Protein AF-A0A5K1CV85-F1 (afdb_monomer_lite)

Foldseek 3Di:
DPPPVVPDDPVVVQQVPQQVDPPVHVVSDGDDDPPCPPPVNVPPDPCCVVVVPDPPPPDDD

Radius of gyration: 19.32 Å; chains: 1; bounding box: 33×39×46 Å

Structure (mmCIF, N/CA/C/O backbone):
data_AF-A0A5K1CV85-F1
#
_entry.id   AF-A0A5K1CV85-F1
#
loop_
_atom_site.group_PDB
_atom_site.id
_atom_site.type_symbol
_atom_site.label_atom_id
_atom_site.label_alt_id
_atom_site.label_comp_id
_atom_site.label_asym_id
_atom_site.label_entity_id
_atom_site.label_seq_id
_atom_site.pdbx_PDB_ins_code
_atom_site.Cartn_x
_atom_site.Cartn_y
_atom_site.Cartn_z
_atom_site.occupancy
_atom_site.B_iso_or_equiv
_atom_site.auth_seq_id
_atom_site.auth_comp_id
_atom_site.auth_asym_id
_atom_site.auth_atom_id
_atom_site.pdbx_PDB_model_num
ATOM 1 N N . ILE A 1 1 ? -11.109 2.367 13.967 1.00 88.06 1 ILE A N 1
ATOM 2 C CA . ILE A 1 1 ? -11.952 3.427 13.353 1.00 88.06 1 ILE A CA 1
ATOM 3 C C . ILE A 1 1 ? -12.716 2.786 12.196 1.00 88.06 1 ILE A C 1
ATOM 5 O O . ILE A 1 1 ? -12.054 2.124 11.401 1.00 88.06 1 ILE A O 1
ATOM 9 N N . PRO A 1 2 ? -14.056 2.895 12.119 1.00 90.50 2 PRO A N 1
ATOM 10 C CA . PRO A 1 2 ? -14.847 2.249 11.064 1.00 90.50 2 PRO A CA 1
ATOM 11 C C . PRO A 1 2 ? -14.437 2.695 9.651 1.00 90.50 2 PRO A C 1
ATOM 13 O O . PRO A 1 2 ? -14.075 3.856 9.468 1.00 90.50 2 PRO A O 1
ATOM 16 N N . LYS A 1 3 ? -14.518 1.789 8.666 1.00 92.25 3 LYS A N 1
ATOM 17 C CA . LYS A 1 3 ? -14.300 2.006 7.216 1.00 92.25 3 LYS A CA 1
ATOM 18 C C . LYS A 1 3 ? -12.909 2.463 6.757 1.00 92.25 3 LYS A C 1
ATOM 20 O O . LYS A 1 3 ? -12.589 2.304 5.588 1.00 92.25 3 LYS A O 1
ATOM 25 N N . VAL A 1 4 ? -12.044 2.965 7.641 1.00 94.19 4 VAL A N 1
ATOM 26 C CA . VAL A 1 4 ? -10.687 3.414 7.263 1.00 94.19 4 VAL A CA 1
ATOM 27 C C . VAL A 1 4 ? -9.895 2.286 6.597 1.00 94.19 4 VAL A C 1
ATOM 29 O O . VAL A 1 4 ? -9.362 2.472 5.510 1.00 94.19 4 VAL A O 1
ATOM 32 N N . ALA A 1 5 ? -9.892 1.090 7.191 1.00 93.00 5 ALA A N 1
ATOM 33 C CA . ALA A 1 5 ? -9.163 -0.058 6.651 1.00 93.00 5 ALA A CA 1
ATOM 34 C C . ALA A 1 5 ? -9.671 -0.521 5.271 1.00 93.00 5 ALA A C 1
ATOM 36 O O . ALA A 1 5 ? -8.899 -1.075 4.498 1.00 93.00 5 ALA A O 1
ATOM 37 N N . GLU A 1 6 ? -10.949 -0.295 4.949 1.00 93.50 6 GLU A N 1
ATOM 38 C CA . GLU A 1 6 ? -11.543 -0.656 3.651 1.00 93.50 6 GLU A CA 1
ATOM 39 C C . GLU A 1 6 ? -11.053 0.257 2.521 1.00 93.50 6 GLU A C 1
ATOM 41 O O . GLU 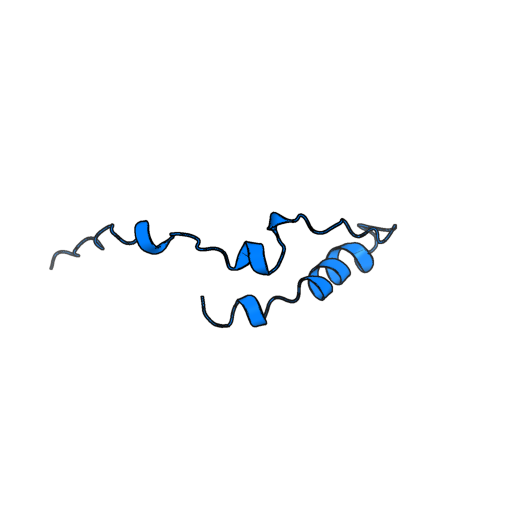A 1 6 ? -11.046 -0.145 1.364 1.00 93.50 6 GLU A O 1
ATOM 46 N N . THR A 1 7 ? -10.602 1.468 2.858 1.00 94.81 7 THR A N 1
ATOM 47 C CA . THR A 1 7 ? -10.045 2.429 1.891 1.00 94.81 7 THR A CA 1
ATOM 48 C C . THR A 1 7 ? -8.539 2.269 1.664 1.00 94.81 7 THR A C 1
ATOM 50 O O . THR A 1 7 ? -7.966 2.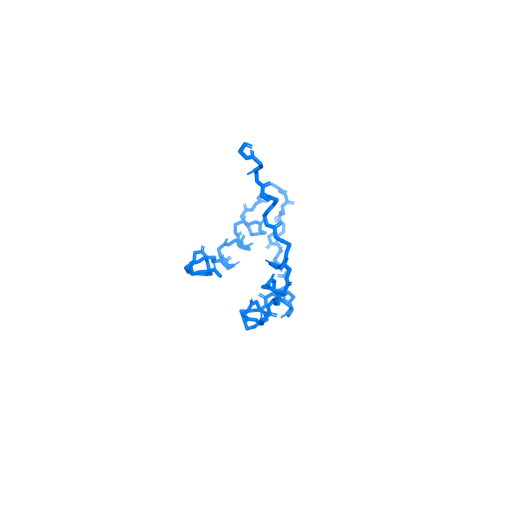961 0.826 1.00 94.81 7 THR A O 1
ATOM 53 N N . CYS A 1 8 ? -7.879 1.370 2.399 1.00 92.44 8 CYS A N 1
ATOM 54 C CA . CYS A 1 8 ? -6.435 1.171 2.327 1.00 92.44 8 CYS A CA 1
ATOM 55 C C . CYS A 1 8 ? -6.083 -0.042 1.454 1.00 92.44 8 CYS A C 1
ATOM 57 O O . CYS A 1 8 ? -6.050 -1.173 1.939 1.00 92.44 8 CYS A O 1
ATOM 59 N N . ASP A 1 9 ? -5.754 0.199 0.183 1.00 92.62 9 ASP A N 1
ATOM 60 C CA . ASP A 1 9 ? -5.180 -0.818 -0.705 1.00 92.62 9 ASP A CA 1
ATOM 61 C C . ASP A 1 9 ? -3.645 -0.769 -0.671 1.00 92.62 9 ASP A C 1
ATOM 63 O O . ASP A 1 9 ? -2.995 0.013 -1.370 1.00 92.62 9 ASP A O 1
ATOM 67 N N . PHE A 1 10 ? -3.048 -1.629 0.154 1.00 89.44 10 PHE A N 1
ATOM 68 C CA . PHE A 1 10 ? -1.594 -1.717 0.284 1.00 89.44 10 PHE A CA 1
ATOM 69 C C . PHE A 1 10 ? -0.894 -2.205 -0.989 1.00 89.44 10 PHE A C 1
ATOM 71 O O . PHE A 1 10 ? 0.262 -1.846 -1.211 1.00 89.44 10 PHE A O 1
ATOM 78 N N . ASN A 1 11 ? -1.553 -2.992 -1.843 1.00 89.69 11 ASN A N 1
ATOM 79 C CA . ASN A 1 11 ? -0.935 -3.441 -3.090 1.00 89.69 11 ASN A CA 1
ATOM 80 C C . ASN A 1 11 ? -0.825 -2.278 -4.074 1.00 89.69 11 ASN A C 1
ATOM 82 O O . ASN A 1 11 ? 0.267 -2.027 -4.585 1.00 89.69 11 ASN A O 1
ATOM 86 N N . ALA A 1 12 ? -1.910 -1.521 -4.257 1.00 93.31 12 ALA A N 1
ATOM 87 C CA . ALA A 1 12 ? -1.907 -0.327 -5.098 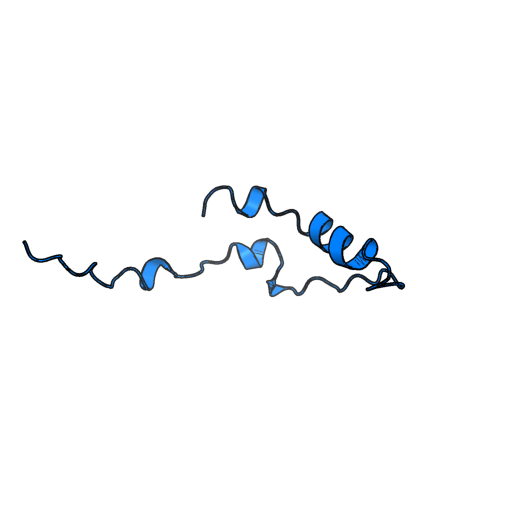1.00 93.31 12 ALA A CA 1
ATOM 88 C C . ALA A 1 12 ? -0.892 0.721 -4.609 1.00 93.31 12 ALA A C 1
ATOM 90 O O . ALA A 1 12 ? -0.146 1.277 -5.416 1.00 93.31 12 ALA A O 1
ATOM 91 N N . ILE A 1 13 ? -0.805 0.946 -3.291 1.00 92.12 13 ILE A N 1
ATOM 92 C CA . ILE A 1 13 ? 0.182 1.861 -2.695 1.00 92.12 13 ILE A CA 1
ATOM 93 C C . ILE A 1 13 ? 1.610 1.415 -3.028 1.00 92.12 13 ILE A C 1
ATOM 95 O O . ILE A 1 13 ? 2.416 2.216 -3.503 1.00 92.12 13 ILE A O 1
ATOM 99 N N . MET A 1 14 ? 1.936 0.141 -2.797 1.00 92.31 14 MET A N 1
ATOM 100 C CA . MET A 1 14 ? 3.291 -0.366 -3.020 1.00 92.31 14 MET A CA 1
ATOM 101 C C . MET A 1 14 ? 3.675 -0.341 -4.500 1.00 92.31 14 MET A C 1
ATOM 103 O O . MET A 1 14 ? 4.815 -0.017 -4.826 1.00 92.31 14 MET A O 1
ATOM 107 N N . ASP A 1 15 ? 2.741 -0.646 -5.396 1.00 92.50 15 ASP A N 1
ATOM 108 C CA . ASP A 1 15 ? 2.991 -0.602 -6.834 1.00 92.50 15 ASP A CA 1
ATOM 109 C C . ASP A 1 15 ? 3.178 0.841 -7.325 1.00 92.50 15 ASP A C 1
ATOM 111 O O . ASP A 1 15 ? 4.140 1.122 -8.044 1.00 92.50 15 ASP A O 1
ATOM 115 N N . GLY A 1 16 ? 2.343 1.775 -6.861 1.00 93.50 16 GLY A N 1
ATOM 116 C CA . GLY A 1 16 ? 2.479 3.199 -7.171 1.00 93.50 16 GLY A CA 1
ATOM 117 C C . GLY A 1 16 ? 3.822 3.785 -6.729 1.00 93.50 16 GLY A C 1
ATOM 118 O O . GLY A 1 16 ? 4.475 4.479 -7.506 1.00 93.50 16 GLY A O 1
ATOM 119 N N . TYR A 1 17 ? 4.266 3.466 -5.510 1.00 93.31 17 TYR A N 1
ATOM 120 C CA . TYR A 1 17 ? 5.514 4.004 -4.960 1.00 93.31 17 TYR A CA 1
ATOM 121 C C . TYR A 1 17 ? 6.774 3.307 -5.471 1.00 93.31 17 TYR A C 1
ATOM 123 O O . TYR A 1 17 ? 7.773 3.977 -5.721 1.00 93.31 17 TYR A O 1
ATOM 131 N N . TYR A 1 18 ? 6.761 1.979 -5.600 1.00 94.31 18 TYR A N 1
ATOM 132 C CA . TYR A 1 18 ? 7.984 1.222 -5.875 1.00 94.31 18 TYR A CA 1
ATOM 133 C C . TYR A 1 18 ? 8.088 0.729 -7.313 1.00 94.31 18 TYR A C 1
ATOM 135 O O . TYR A 1 18 ? 9.205 0.638 -7.806 1.00 94.31 18 TYR A O 1
ATOM 143 N N . LYS A 1 19 ? 6.988 0.432 -8.014 1.00 90.81 19 LYS A N 1
ATOM 144 C CA . LYS A 1 19 ? 7.073 -0.063 -9.401 1.00 90.81 19 LYS A CA 1
ATOM 145 C C . LYS A 1 19 ? 7.000 1.049 -10.442 1.00 90.81 19 LYS A C 1
ATOM 147 O O . LYS A 1 19 ? 7.685 0.968 -11.453 1.00 90.81 19 LYS A O 1
ATOM 152 N N . ILE A 1 20 ? 6.154 2.055 -10.219 1.00 91.19 20 ILE A N 1
ATOM 153 C CA . ILE A 1 20 ? 5.817 3.060 -11.245 1.00 91.19 20 ILE A CA 1
ATOM 154 C C . ILE A 1 20 ? 6.716 4.304 -11.156 1.00 91.19 20 ILE A C 1
ATOM 156 O O . ILE A 1 20 ? 6.876 5.029 -12.136 1.00 91.19 20 ILE A O 1
ATOM 160 N N . LEU A 1 21 ? 7.323 4.555 -9.993 1.00 86.56 21 LEU A N 1
ATOM 161 C CA . LEU A 1 21 ? 7.982 5.820 -9.679 1.00 86.56 21 LEU A CA 1
ATOM 162 C C . LEU A 1 21 ? 9.381 5.950 -10.316 1.00 86.56 21 LEU A C 1
ATOM 164 O O . LEU A 1 21 ? 10.413 5.900 -9.647 1.00 86.56 21 LEU A O 1
ATOM 168 N N . PHE A 1 22 ? 9.414 6.145 -11.632 1.00 81.56 22 PHE A N 1
ATOM 169 C CA . PHE A 1 22 ? 10.603 6.536 -12.389 1.00 81.56 22 PHE A CA 1
ATOM 170 C C . PHE A 1 22 ? 10.785 8.072 -12.363 1.00 81.56 22 PHE A C 1
ATOM 172 O O . PHE A 1 22 ? 9.793 8.791 -12.493 1.00 81.56 22 PHE A O 1
ATOM 179 N N . PRO A 1 23 ? 12.017 8.609 -12.212 1.00 89.81 23 PRO A N 1
ATOM 180 C CA . PRO A 1 23 ? 13.309 7.916 -12.172 1.00 89.81 23 PRO A CA 1
ATOM 181 C C . PRO A 1 23 ? 13.764 7.502 -10.765 1.00 89.81 23 PRO A C 1
ATOM 183 O O . PRO A 1 23 ? 14.909 7.097 -10.604 1.00 89.81 23 PRO A O 1
ATOM 186 N N . LEU A 1 24 ? 12.919 7.632 -9.737 1.00 94.75 24 LEU A N 1
ATOM 187 C CA . LEU A 1 24 ? 13.350 7.432 -8.350 1.00 94.75 24 LEU A CA 1
ATOM 188 C C . LEU A 1 24 ? 13.713 5.972 -8.041 1.00 94.75 24 LEU A C 1
ATOM 190 O O . LEU A 1 24 ? 14.712 5.726 -7.370 1.00 94.75 24 LEU A O 1
ATOM 194 N N . ASN A 1 25 ? 12.939 5.012 -8.555 1.00 94.19 25 ASN A N 1
ATOM 195 C CA . ASN A 1 25 ? 13.242 3.583 -8.463 1.00 94.19 25 ASN A CA 1
ATOM 196 C C . ASN A 1 25 ? 13.316 2.944 -9.860 1.00 94.19 25 ASN A C 1
ATOM 198 O O . ASN A 1 25 ? 12.386 2.247 -10.269 1.00 94.19 25 ASN A O 1
ATOM 202 N N . PRO A 1 26 ? 14.410 3.152 -10.616 1.00 91.88 26 PRO A N 1
ATOM 203 C CA . PRO A 1 26 ? 14.538 2.643 -11.982 1.00 91.88 26 PRO A CA 1
ATOM 204 C C . PRO A 1 26 ? 14.460 1.117 -12.079 1.00 91.88 26 PRO A C 1
ATOM 206 O O . PRO A 1 26 ? 14.064 0.585 -13.109 1.00 91.88 26 PRO A O 1
ATOM 209 N N . GLY A 1 27 ? 14.839 0.410 -11.011 1.00 92.69 27 GLY A N 1
ATOM 210 C CA . GLY A 1 27 ? 14.767 -1.048 -10.952 1.00 92.69 27 GLY A CA 1
ATOM 211 C C . GLY A 1 27 ? 13.372 -1.590 -10.642 1.00 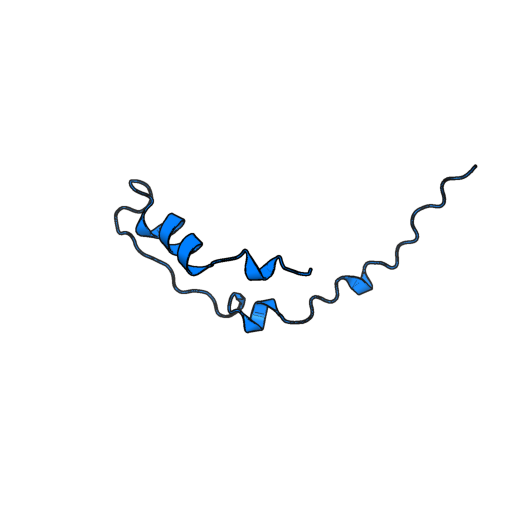92.69 27 GLY A C 1
ATOM 212 O O . GLY A 1 27 ? 13.185 -2.803 -10.679 1.00 92.69 27 GLY A O 1
ATOM 213 N N . GLY A 1 28 ? 12.410 -0.732 -10.283 1.00 92.75 28 GLY A N 1
ATOM 214 C CA . GLY A 1 28 ? 11.054 -1.152 -9.924 1.00 92.75 28 GLY A CA 1
ATOM 215 C C . GLY A 1 28 ? 10.992 -2.128 -8.739 1.00 92.75 28 GLY A C 1
ATOM 216 O O . GLY A 1 28 ? 10.007 -2.851 -8.583 1.00 92.75 28 GLY A O 1
ATOM 217 N N . ILE A 1 29 ? 12.056 -2.214 -7.930 1.00 93.62 29 ILE A N 1
ATOM 218 C CA . ILE A 1 29 ? 12.177 -3.214 -6.864 1.00 93.62 29 ILE A CA 1
ATOM 219 C C . ILE A 1 29 ? 11.178 -2.882 -5.760 1.00 93.62 29 ILE A C 1
ATOM 221 O O . ILE A 1 29 ? 11.231 -1.804 -5.167 1.00 93.62 29 ILE A O 1
ATOM 225 N N . ARG A 1 30 ? 10.297 -3.839 -5.460 1.00 91.81 30 ARG A N 1
ATOM 226 C CA . ARG A 1 30 ? 9.336 -3.760 -4.359 1.00 91.81 30 ARG A CA 1
ATOM 227 C C . ARG A 1 30 ? 9.894 -4.486 -3.130 1.00 91.81 30 ARG A C 1
ATOM 229 O O . ARG A 1 30 ? 10.219 -5.669 -3.242 1.00 91.81 30 ARG A O 1
ATOM 236 N N . PRO A 1 31 ? 9.966 -3.837 -1.957 1.00 91.06 31 PRO A N 1
ATOM 237 C CA . PRO A 1 31 ? 10.371 -4.518 -0.737 1.00 91.06 31 PRO A CA 1
ATOM 238 C C . PRO A 1 31 ? 9.300 -5.517 -0.279 1.00 91.06 31 PRO A C 1
ATOM 240 O O . PRO A 1 31 ? 8.106 -5.346 -0.541 1.00 91.06 31 PRO A O 1
ATOM 243 N N . ALA A 1 32 ? 9.730 -6.557 0.435 1.00 89.75 32 ALA A N 1
ATOM 244 C CA . ALA A 1 32 ? 8.812 -7.459 1.121 1.00 89.75 32 ALA A CA 1
ATOM 245 C C . ALA A 1 32 ? 8.040 -6.703 2.217 1.00 89.75 32 ALA A C 1
ATOM 247 O O . ALA A 1 32 ? 8.603 -5.839 2.894 1.00 89.75 32 ALA A O 1
ATOM 248 N N . ILE A 1 33 ? 6.757 -7.030 2.398 1.00 84.62 33 ILE A N 1
ATOM 249 C CA . ILE A 1 33 ? 5.946 -6.448 3.473 1.00 84.62 33 ILE A CA 1
ATOM 250 C C . ILE A 1 33 ? 6.456 -7.005 4.811 1.00 84.62 33 ILE A C 1
ATOM 252 O O . ILE A 1 33 ? 6.558 -8.225 4.957 1.00 84.62 33 ILE A O 1
ATOM 256 N N . PRO A 1 34 ? 6.799 -6.155 5.796 1.00 86.56 34 PRO A N 1
ATOM 257 C CA . PRO A 1 34 ? 7.168 -6.648 7.114 1.00 86.56 34 PRO A CA 1
ATOM 258 C C . PRO A 1 34 ? 5.953 -7.283 7.800 1.00 86.56 34 PRO A C 1
ATOM 260 O O . PRO A 1 34 ? 4.854 -6.740 7.742 1.00 86.56 34 PRO A O 1
ATOM 263 N N . SER A 1 35 ? 6.158 -8.372 8.541 1.00 86.81 35 SER A N 1
ATOM 264 C CA . SER A 1 35 ? 5.083 -9.134 9.207 1.00 86.81 35 SER A CA 1
ATOM 265 C C . SER A 1 35 ? 4.187 -8.307 10.148 1.00 86.81 35 SER A C 1
ATOM 267 O O . SER A 1 35 ? 3.016 -8.626 10.359 1.00 86.81 35 SER A O 1
ATOM 269 N N . GLY A 1 36 ? 4.708 -7.208 10.701 1.00 86.31 36 GLY A N 1
ATOM 270 C CA . GLY A 1 36 ? 3.941 -6.262 11.520 1.00 86.31 36 GLY A CA 1
ATOM 271 C C . GLY A 1 36 ? 2.900 -5.439 10.749 1.00 86.31 36 GLY A C 1
ATOM 272 O O . GLY A 1 36 ? 2.033 -4.837 11.374 1.00 86.31 36 GLY A O 1
ATOM 273 N N . PHE A 1 37 ? 2.965 -5.424 9.417 1.00 84.56 37 PHE A N 1
ATOM 274 C CA . PHE A 1 37 ? 2.053 -4.693 8.531 1.00 84.56 37 PHE A CA 1
ATOM 275 C C . PHE A 1 37 ? 1.038 -5.611 7.844 1.00 84.56 37 PHE A C 1
ATOM 277 O O . PHE A 1 37 ? 0.217 -5.139 7.060 1.00 84.56 37 PHE A O 1
ATOM 284 N N . GLU A 1 38 ? 1.063 -6.908 8.162 1.00 86.88 38 GLU A N 1
ATOM 285 C CA . GLU A 1 38 ? 0.024 -7.836 7.736 1.00 86.88 38 GLU A CA 1
ATOM 286 C C . GLU A 1 38 ? -1.333 -7.426 8.297 1.00 86.88 38 GLU A C 1
ATOM 288 O O . GLU A 1 38 ? -1.439 -6.877 9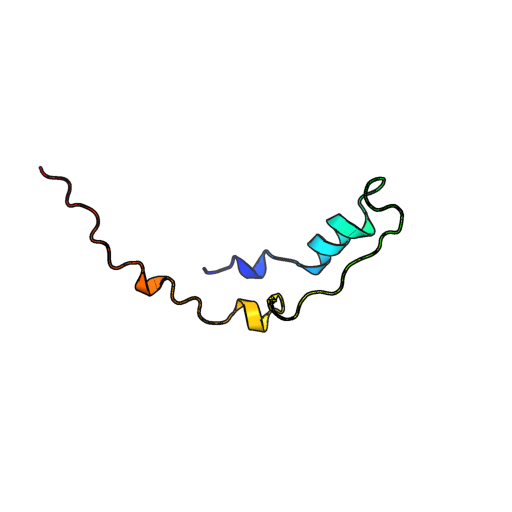.400 1.00 86.88 38 GLU A O 1
ATOM 293 N N . ARG A 1 39 ? -2.387 -7.731 7.537 1.00 84.06 39 ARG A N 1
ATOM 294 C CA . ARG A 1 39 ? -3.760 -7.331 7.861 1.00 84.06 39 ARG A CA 1
ATOM 295 C C . ARG A 1 39 ? -4.118 -7.690 9.307 1.00 84.06 39 ARG A C 1
ATOM 297 O O . ARG A 1 39 ? -4.547 -6.823 10.063 1.00 84.06 39 ARG A O 1
ATOM 304 N N . ASP A 1 40 ? -3.843 -8.924 9.713 1.00 88.44 40 ASP A N 1
ATOM 305 C CA . ASP A 1 40 ? -4.153 -9.425 11.056 1.00 88.44 40 ASP A CA 1
ATOM 306 C C . ASP A 1 40 ? -3.346 -8.725 12.159 1.00 88.44 40 ASP A C 1
ATOM 308 O O . ASP A 1 40 ? -3.854 -8.510 13.260 1.00 88.44 40 ASP A O 1
ATOM 312 N N . SER A 1 41 ? -2.105 -8.319 11.868 1.00 91.38 41 SER A N 1
ATOM 313 C CA . SER A 1 41 ? -1.268 -7.541 12.789 1.00 91.38 41 SER A CA 1
ATOM 314 C C . SER A 1 41 ? -1.854 -6.147 13.030 1.00 91.38 41 SER A C 1
ATOM 316 O O . SER A 1 41 ? -1.864 -5.680 14.170 1.00 91.38 41 SER A O 1
ATOM 318 N N . LEU A 1 42 ? -2.402 -5.512 11.989 1.00 90.88 42 LEU A N 1
ATOM 319 C CA . LEU A 1 42 ? -3.019 -4.181 12.067 1.00 90.88 42 LEU A CA 1
ATOM 320 C C . LEU A 1 42 ? -4.376 -4.174 12.793 1.00 90.88 42 LEU A C 1
ATOM 322 O O . LEU A 1 42 ? -4.780 -3.134 13.314 1.00 90.88 42 LEU A O 1
ATOM 326 N N . PHE A 1 43 ? -5.071 -5.315 12.852 1.00 91.81 43 PHE A N 1
ATOM 327 C CA . PHE A 1 43 ? -6.334 -5.466 13.589 1.00 91.81 43 PHE A CA 1
ATOM 328 C C . PHE A 1 43 ? -6.154 -5.767 15.082 1.00 91.81 43 PHE A C 1
ATOM 330 O O . PHE A 1 43 ? -7.143 -5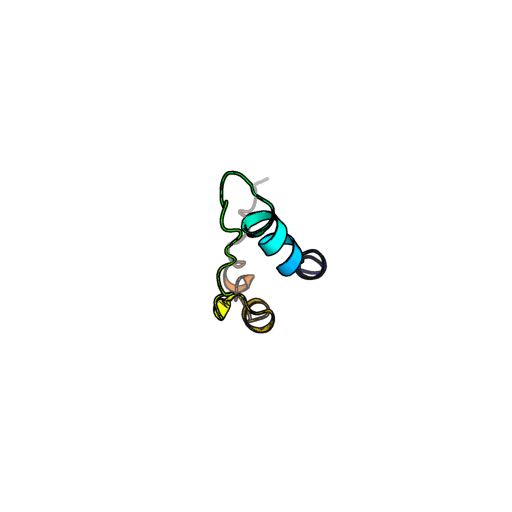.815 15.819 1.00 91.81 43 PHE A O 1
ATOM 337 N N . ARG A 1 44 ? -4.916 -5.949 15.556 1.00 93.94 44 ARG A N 1
ATOM 338 C CA . ARG A 1 44 ? -4.659 -6.190 16.979 1.00 93.94 44 ARG A CA 1
ATOM 339 C C . ARG A 1 44 ? -5.094 -4.987 17.833 1.00 93.94 44 ARG A C 1
ATOM 341 O O . ARG A 1 44 ? -4.956 -3.842 17.395 1.00 93.94 44 ARG A O 1
ATOM 348 N N . PRO A 1 45 ? -5.588 -5.219 19.064 1.00 94.06 45 PRO A N 1
ATOM 349 C CA . PRO A 1 45 ? -5.971 -4.143 19.973 1.00 94.06 45 PRO A CA 1
ATOM 350 C C . PRO A 1 45 ? -4.838 -3.135 20.184 1.00 94.06 45 PRO A C 1
ATOM 352 O O . PRO A 1 45 ? -3.708 -3.502 20.497 1.00 94.06 45 PRO A O 1
ATOM 355 N N . HIS A 1 46 ? -5.156 -1.850 20.025 1.00 92.00 46 HIS A N 1
ATOM 356 C CA . HIS A 1 46 ? -4.191 -0.756 20.159 1.00 92.00 46 HIS A CA 1
ATOM 357 C C . HIS A 1 46 ? -4.223 -0.068 21.536 1.00 92.00 46 HIS A C 1
ATOM 359 O O . HIS A 1 46 ? -3.423 0.833 21.773 1.00 92.00 46 HIS A O 1
ATOM 365 N N . ASN A 1 47 ? -5.161 -0.446 22.416 1.00 92.88 47 ASN A N 1
ATOM 366 C CA . ASN A 1 47 ? -5.308 0.033 23.801 1.00 92.88 47 ASN A CA 1
ATOM 367 C C . ASN A 1 47 ? -5.277 1.569 23.962 1.00 92.88 47 ASN A C 1
ATOM 369 O O . ASN A 1 47 ? -4.778 2.107 24.951 1.00 92.88 47 ASN A O 1
ATOM 373 N N . ARG A 1 48 ? -5.796 2.303 22.967 1.00 92.12 48 ARG A N 1
ATOM 374 C CA . ARG A 1 48 ? -5.746 3.781 22.934 1.00 92.12 48 ARG A CA 1
ATOM 375 C C . ARG A 1 48 ? -6.835 4.399 23.801 1.00 92.12 48 ARG A C 1
ATOM 377 O O . ARG A 1 48 ? -6.701 5.533 24.246 1.00 92.12 48 ARG A O 1
ATOM 384 N N . GLU A 1 49 ? -7.885 3.643 24.074 1.00 89.62 49 GLU A N 1
ATOM 385 C CA . GLU A 1 49 ? -8.973 3.976 24.981 1.00 89.62 49 GLU A CA 1
ATOM 386 C C . GLU A 1 49 ? -8.492 4.214 26.420 1.00 89.62 49 GLU A C 1
ATOM 388 O O . GLU A 1 49 ? -9.048 5.071 27.105 1.00 89.62 49 GLU A O 1
ATOM 393 N N . VAL A 1 50 ? -7.400 3.563 26.847 1.00 91.06 50 VAL A N 1
ATOM 394 C CA . VAL A 1 50 ? -6.784 3.755 28.176 1.00 91.06 50 VAL A CA 1
ATOM 395 C C . VAL A 1 50 ? -6.300 5.197 28.372 1.00 91.06 50 VAL A C 1
ATOM 397 O O . VAL A 1 50 ? -6.317 5.730 29.480 1.00 91.06 50 VAL A O 1
ATOM 400 N N . LEU A 1 51 ? -5.921 5.873 27.285 1.00 87.25 51 LEU A N 1
ATOM 401 C CA . LEU A 1 51 ? -5.437 7.255 27.315 1.00 87.25 51 LEU A CA 1
ATOM 402 C C . LEU A 1 51 ? -6.573 8.282 27.452 1.00 87.25 51 LEU A C 1
ATOM 404 O O . LEU A 1 51 ? -6.319 9.453 27.735 1.00 87.25 51 LEU A O 1
ATOM 408 N N . SER A 1 52 ? -7.832 7.866 27.287 1.00 74.62 52 SER A N 1
ATOM 409 C CA . SER A 1 52 ? -8.990 8.765 27.224 1.00 74.62 52 SER A CA 1
ATOM 410 C C . SER A 1 52 ? -9.484 9.263 28.597 1.00 74.62 52 SER A C 1
ATOM 412 O O . SER A 1 52 ? -10.516 9.930 28.674 1.00 74.62 52 SER A O 1
ATOM 414 N N . GLY A 1 53 ? -8.752 8.976 29.682 1.00 64.25 53 GLY A N 1
ATOM 415 C CA . GLY A 1 53 ? -9.096 9.336 31.066 1.00 64.25 53 GLY A CA 1
ATOM 416 C C . GLY A 1 53 ? -8.718 10.754 31.518 1.00 64.25 53 GLY A C 1
ATOM 417 O O . GLY A 1 53 ? -9.014 11.133 32.653 1.00 64.25 53 GLY A O 1
ATOM 418 N N . ARG A 1 54 ? -8.083 11.580 30.676 1.00 62.19 54 ARG A N 1
ATOM 419 C CA . ARG A 1 54 ? -7.808 12.979 31.038 1.00 62.19 54 ARG A CA 1
ATOM 420 C C . ARG A 1 54 ? -9.103 13.777 30.899 1.00 62.19 54 ARG A C 1
ATOM 422 O O . ARG A 1 54 ? -9.541 14.050 29.783 1.00 62.19 54 ARG A O 1
ATOM 429 N N . LYS A 1 55 ? -9.735 14.120 32.032 1.00 58.75 55 LYS A N 1
ATOM 430 C CA . LYS A 1 55 ? -10.921 14.988 32.059 1.00 58.75 55 LYS A CA 1
ATOM 431 C C . LYS A 1 55 ? -10.652 16.199 31.165 1.00 58.75 55 LYS A C 1
ATOM 433 O O . LYS A 1 55 ? -9.670 16.909 31.379 1.00 58.75 55 LYS A O 1
ATOM 438 N N . ARG A 1 56 ? -11.516 16.416 30.165 1.00 62.28 56 ARG A N 1
ATOM 439 C CA . ARG A 1 56 ? -11.596 17.697 29.454 1.00 62.28 56 ARG A CA 1
ATOM 440 C C . ARG A 1 56 ? -11.665 18.762 30.542 1.00 62.28 56 ARG A C 1
ATOM 442 O O . ARG A 1 56 ? -12.560 18.676 31.382 1.00 62.28 56 ARG A O 1
ATOM 449 N N . GLY A 1 57 ? -10.678 19.659 30.585 1.00 58.88 57 GLY A N 1
ATOM 450 C CA . GLY A 1 57 ? -10.663 20.756 31.544 1.00 58.88 57 GLY A CA 1
ATOM 451 C C . GLY A 1 57 ? -12.033 21.414 31.509 1.00 58.88 57 GLY A C 1
ATOM 452 O O . GLY A 1 57 ? -12.498 21.818 30.445 1.00 58.88 57 GLY A O 1
ATOM 453 N N . THR A 1 58 ? -12.725 21.398 32.642 1.00 53.66 58 THR A N 1
ATOM 454 C CA . THR A 1 58 ? -13.984 22.109 32.812 1.00 53.66 58 THR A CA 1
ATOM 455 C C . THR A 1 58 ? -13.681 23.576 32.551 1.00 53.66 58 THR A C 1
ATOM 457 O O . THR A 1 58 ? -12.985 24.202 33.349 1.00 53.66 58 THR A O 1
ATOM 460 N N . GLY A 1 59 ? -14.132 24.098 31.409 1.00 47.59 59 GLY A N 1
ATOM 461 C CA . GLY A 1 59 ? -14.193 25.536 31.192 1.00 47.59 59 GLY A CA 1
ATOM 462 C C . GLY A 1 59 ? -15.067 26.113 32.296 1.00 47.59 59 GLY A C 1
ATOM 463 O O . GLY A 1 59 ? -16.241 25.754 32.394 1.00 47.59 59 GLY A O 1
ATOM 464 N N . ALA A 1 60 ? -14.453 26.901 33.174 1.00 44.28 60 ALA A N 1
ATOM 465 C CA . ALA A 1 60 ? -15.164 27.697 34.154 1.00 44.28 60 ALA A CA 1
ATOM 466 C C . ALA A 1 60 ? -16.093 28.665 33.409 1.00 44.28 60 ALA A C 1
ATOM 468 O O . ALA A 1 60 ? -15.684 29.274 32.417 1.00 44.28 60 ALA A O 1
ATOM 469 N N . GLN A 1 61 ? -17.340 28.709 33.872 1.00 43.72 61 GLN A N 1
ATOM 470 C CA . GLN A 1 61 ? -18.312 29.762 33.591 1.00 43.72 61 GLN A CA 1
ATOM 471 C C . GLN A 1 61 ? -17.912 31.027 34.346 1.00 43.72 61 GLN A C 1
ATOM 473 O O . GLN A 1 61 ? -17.410 30.871 35.485 1.00 43.72 61 GLN A O 1
#

Sequence (61 aa):
IPKVAETCDFNAIMDGYYKILFPLNPGGIRPAIPSGFERDSLFRPHNREVLSGRKRGTGAQ

Organism: NCBI:txid210225

pLDDT: mean 85.24, std 13.35, range [43.72, 94.81]

Secondary structure (DSSP, 8-state):
-TTGGGG--HHHHHIIIIIS-TTT-TT-PPPPPPGGGSHHHHTS---GGGGGGSPPP----